Protein AF-0000000084497666 (afdb_homodimer)

pLDDT: mean 96.61, std 3.63, range [81.75, 98.88]

Secondary structure (DSSP, 8-state):
-EEEEEEEEEE-SSSSHHHHHHHHHHHTT-EEEEEE-TTS-EEEEEES-HHHHHHHHHHHTTSTT-EEEEEEEEEEE--S--SEEE--/-EEEEEEEEEE-SSSSHHHHHHHHHHHTT-EEEEEE-TTS-EEEEEES-HHHHHHHHHHHTTSTT-EEEEEEEEEEE--S--SEEE--

Organism: NCBI:txid312540

Radius of gyration: 15.99 Å; Cα contacts (8 Å, |Δi|>4): 411; chains: 2; bounding box: 29×44×38 Å

Nearest PDB structures (foldseek):
  2w4d-assembly1_B  TM=9.653E-01  e=1.273E-11  Pyrococcus horikoshii
  1v3z-assembly1_B  TM=9.641E-01  e=1.662E-11  Pyrococcus horikoshii
  3br8-assembly1_A  TM=9.566E-01  e=1.404E-10  unclassified
  8jfs-assembly2_B  TM=9.487E-01  e=8.499E-10  Deinococcus radiodurans R1 = ATCC 13939 = DSM 20539
  1ulr-assembly1_A  TM=9.406E-01  e=1.892E-09  Thermus thermophilus

InterPro domains:
  IPR001792 Acylphosphatase-like domain [PF00708] (5-86)
  IPR001792 Acylphosphatase-like domain [PS51160] (3-88)
  IPR017968 Acylphosphatase, conserved site [PS00151] (32-48)
  IPR020456 Acylphosphatase [PR00112] (3-18)
  IPR020456 Acylphosphatase [PR00112] (24-49)
  IPR020456 Acylphosphatase [PTHR47268] (4-86)
  IPR036046 Acylphosphatase-like domain superfamily [SSF54975] (2-87)

Foldseek 3Di:
DWKKKKKFDDQQPPQCNQVQLQVLLVVLQWWWEKEADPVNIIIIMIDDDPVSVVVSVVVSCVRPRDDTPDMDMDIDDDDPIRGYYYDD/DWKKKKKFDDQQPPQCNQVQLQVLLVVLQWWWEKEADPVNIIIIMIDDDPVSVVVSVVVSCVRPRDDTPDMDMDIDDDDPIRGYYYDD

Sequence (176 aa):
MNCIHVIFYGNVQGIGFRAHIRARAISLGLYGWVKNLDDGSVESLICGDEDKIRELMKYAHKIPGAVIDRIVETPEKYDNINEFSIIHMNCIHVIFYGNVQGIGFRAHIRARAISLGLYGWVKNLDDGSVESLICGDEDKIRELMKYAHKIPGAVIDRIVETPEKYDNINEFSIIH

Structure (mmCIF, N/CA/C/O backbone):
data_AF-0000000084497666-model_v1
#
loop_
_entity.id
_entity.type
_entity.pdbx_description
1 polymer acylphosphatase
#
loop_
_atom_site.group_PDB
_atom_site.id
_atom_site.type_symbol
_atom_site.label_atom_id
_atom_site.label_alt_id
_atom_site.label_comp_id
_atom_site.label_asym_id
_atom_site.label_entity_id
_atom_site.label_seq_id
_atom_site.pdbx_PDB_ins_code
_atom_site.Cartn_x
_atom_site.Cartn_y
_atom_site.Cartn_z
_atom_site.occupancy
_atom_site.B_iso_or_equiv
_atom_site.auth_seq_id
_atom_site.auth_comp_id
_atom_site.auth_asym_id
_atom_site.auth_atom_id
_atom_site.pdbx_PDB_model_num
ATOM 1 N N . MET A 1 1 ? -1.48 14.023 -12.602 1 85.25 1 MET A N 1
ATOM 2 C CA . MET A 1 1 ? -0.619 13.703 -11.469 1 85.25 1 MET A CA 1
ATOM 3 C C . MET A 1 1 ? -1.126 12.461 -10.734 1 85.25 1 MET A C 1
ATOM 5 O O . MET A 1 1 ? -2.332 12.297 -10.555 1 85.25 1 MET A O 1
ATOM 9 N N . ASN A 1 2 ? -0.262 11.469 -10.312 1 92.12 2 ASN A N 1
ATOM 10 C CA . ASN A 1 2 ? -0.679 10.297 -9.555 1 92.12 2 ASN A CA 1
ATOM 11 C C . ASN A 1 2 ? -1.043 10.664 -8.117 1 92.12 2 ASN A C 1
ATOM 13 O O . ASN A 1 2 ? -0.333 11.438 -7.469 1 92.12 2 ASN A O 1
ATOM 17 N N . CYS A 1 3 ? -2.219 10.211 -7.75 1 96.81 3 CYS A N 1
ATOM 18 C CA . CYS A 1 3 ? -2.621 10.406 -6.363 1 96.81 3 CYS A CA 1
ATOM 19 C C . CYS A 1 3 ? -3.211 9.133 -5.773 1 96.81 3 CYS A C 1
ATOM 21 O O . CYS A 1 3 ? -3.879 8.375 -6.477 1 96.81 3 CYS A O 1
ATOM 23 N N . ILE A 1 4 ? -2.902 9 -4.465 1 97.25 4 ILE A N 1
ATOM 24 C CA . ILE A 1 4 ? -3.604 7.953 -3.734 1 97.25 4 ILE A CA 1
ATOM 25 C C . ILE A 1 4 ? -4.289 8.547 -2.506 1 97.25 4 ILE A C 1
ATOM 27 O O . ILE A 1 4 ? -3.766 9.477 -1.887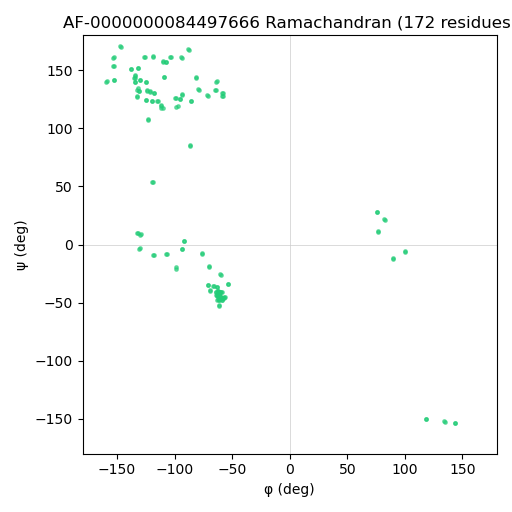 1 97.25 4 ILE A O 1
ATOM 31 N N . HIS A 1 5 ? -5.457 8.055 -2.291 1 98.06 5 HIS A N 1
ATOM 32 C CA . HIS A 1 5 ? -6.152 8.242 -1.023 1 98.06 5 HIS A CA 1
ATOM 33 C C . HIS A 1 5 ? -5.887 7.078 -0.073 1 98.06 5 HIS A C 1
ATOM 35 O O . HIS A 1 5 ? -6.035 5.914 -0.451 1 98.06 5 HIS A O 1
ATOM 41 N N . VAL A 1 6 ? -5.473 7.422 1.201 1 98.75 6 VAL A N 1
ATOM 42 C CA . VAL A 1 6 ? -5.039 6.363 2.107 1 98.75 6 VAL A CA 1
ATOM 43 C C . VAL A 1 6 ? -5.664 6.57 3.484 1 98.75 6 VAL A C 1
ATOM 45 O O . VAL A 1 6 ? -5.766 7.703 3.963 1 98.75 6 VAL A O 1
ATOM 48 N N . ILE A 1 7 ? -6.074 5.449 4.07 1 98.81 7 ILE A N 1
ATOM 49 C CA . ILE A 1 7 ? -6.434 5.449 5.484 1 98.81 7 ILE A CA 1
ATOM 50 C C . ILE A 1 7 ? -5.535 4.473 6.242 1 98.81 7 ILE A C 1
ATOM 52 O O . ILE A 1 7 ? -5.434 3.299 5.879 1 98.81 7 ILE A O 1
ATOM 56 N N . PHE A 1 8 ? -4.859 5.008 7.246 1 98.81 8 PHE A N 1
ATOM 57 C CA . PHE A 1 8 ? -4.039 4.223 8.156 1 98.81 8 PHE A CA 1
ATOM 58 C C . PHE A 1 8 ? -4.82 3.865 9.422 1 98.81 8 PHE A C 1
ATOM 60 O O . PHE A 1 8 ? -5.352 4.746 10.094 1 98.81 8 PHE A O 1
ATOM 67 N N . TYR A 1 9 ? -4.906 2.598 9.75 1 98.81 9 TYR A N 1
ATOM 68 C CA . TYR A 1 9 ? -5.555 2.121 10.969 1 98.81 9 TYR A CA 1
ATOM 69 C C . TYR A 1 9 ? -4.527 1.566 11.953 1 98.81 9 TYR A C 1
ATOM 71 O O . TYR A 1 9 ? -3.494 1.03 11.547 1 98.81 9 TYR A O 1
ATOM 79 N N . GLY A 1 10 ? -4.891 1.527 13.266 1 98.38 10 GLY A N 1
ATOM 80 C CA . GLY A 1 10 ? -4.012 1.044 14.312 1 98.38 10 GLY A CA 1
ATOM 81 C C . GLY A 1 10 ? -3.684 2.102 15.352 1 98.38 10 GLY A C 1
ATOM 82 O O . GLY A 1 10 ? -4.527 2.939 15.68 1 98.38 10 GLY A O 1
ATOM 83 N N . ASN A 1 11 ? -2.535 2.031 15.961 1 98.19 11 ASN A N 1
ATOM 84 C CA . ASN A 1 11 ? -2.025 3.066 16.859 1 98.19 11 ASN A CA 1
ATOM 85 C C . ASN A 1 11 ? -1.275 4.152 16.094 1 98.19 11 ASN A C 1
ATOM 87 O O . ASN A 1 11 ? -0.047 4.117 16 1 98.19 11 ASN A O 1
ATOM 91 N N . VAL A 1 12 ? -2.1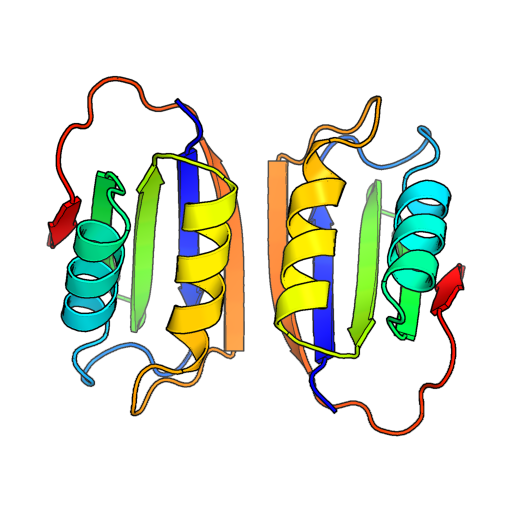02 5.133 15.586 1 98.38 12 VAL A N 1
ATOM 92 C CA . VAL A 1 12 ? -1.528 6.117 14.672 1 98.38 12 VAL A CA 1
ATOM 93 C C . VAL A 1 12 ? -1.896 7.523 15.133 1 98.38 12 VAL A C 1
ATOM 95 O O . VAL A 1 12 ? -1.555 8.508 14.469 1 98.38 12 VAL A O 1
ATOM 98 N N . GLN A 1 13 ? -2.672 7.633 16.172 1 96.94 13 GLN A N 1
ATOM 99 C CA . GLN A 1 13 ? -2.951 8.938 16.766 1 96.94 13 GLN A CA 1
ATOM 100 C C . GLN A 1 13 ? -2.23 9.094 18.109 1 96.94 13 GLN A C 1
ATOM 102 O O . GLN A 1 13 ? -1.886 8.109 18.75 1 96.94 13 GLN A O 1
ATOM 107 N N . GLY A 1 14 ? -2.041 10.43 18.438 1 96.19 14 GLY A N 1
ATOM 108 C CA . GLY A 1 14 ? -1.439 10.727 19.719 1 96.19 14 GLY A CA 1
ATOM 109 C C . GLY A 1 14 ? 0.061 10.508 19.75 1 96.19 14 GLY A C 1
ATOM 110 O O . GLY A 1 14 ? 0.683 10.547 20.812 1 96.19 14 GLY A O 1
ATOM 111 N N . ILE A 1 15 ? 0.688 10.305 18.641 1 97.75 15 ILE A N 1
ATOM 112 C CA . ILE A 1 15 ? 2.111 9.992 18.578 1 97.75 15 ILE A CA 1
ATOM 113 C C . ILE A 1 15 ? 2.805 10.922 17.578 1 97.75 15 ILE A C 1
ATOM 115 O O . ILE A 1 15 ? 3.939 10.664 17.172 1 97.75 15 ILE A O 1
ATOM 119 N N . GLY A 1 16 ? 2.16 11.938 17.062 1 97.75 16 GLY A N 1
ATOM 120 C CA . GLY A 1 16 ? 2.758 12.844 16.094 1 97.75 16 GLY A CA 1
ATOM 121 C C . GLY A 1 16 ? 2.729 12.305 14.672 1 97.75 16 GLY A C 1
ATOM 122 O O . GLY A 1 16 ? 3.529 12.719 13.828 1 97.75 16 GLY A O 1
ATOM 123 N N . PHE A 1 17 ? 1.848 11.406 14.406 1 98.56 17 PHE A N 1
ATOM 124 C CA . PHE A 1 17 ? 1.798 10.711 13.133 1 98.56 17 PHE A CA 1
ATOM 125 C C . PHE A 1 17 ? 1.64 11.695 11.984 1 98.56 17 PHE A C 1
ATOM 127 O O . PHE A 1 17 ? 2.375 11.633 10.992 1 98.56 17 PHE A O 1
ATOM 134 N N . ARG A 1 18 ? 0.744 12.625 12.125 1 98.56 18 ARG A N 1
ATOM 135 C CA . ARG A 1 18 ? 0.481 13.586 11.055 1 98.56 18 ARG A CA 1
ATOM 136 C C . ARG A 1 18 ? 1.718 14.43 10.766 1 98.56 18 ARG A C 1
ATOM 138 O O . ARG A 1 18 ? 2.041 14.688 9.602 1 98.56 18 ARG A O 1
ATOM 145 N N . ALA A 1 19 ? 2.354 14.805 11.758 1 98.38 19 ALA A N 1
ATOM 146 C CA . ALA A 1 19 ? 3.545 15.633 11.594 1 98.38 19 ALA A CA 1
ATOM 147 C C . ALA A 1 19 ? 4.637 14.875 10.844 1 98.38 19 ALA A C 1
ATOM 149 O O . ALA A 1 19 ? 5.305 15.438 9.969 1 98.38 19 ALA A O 1
ATOM 150 N N . HIS A 1 20 ? 4.812 13.648 11.219 1 98.69 20 HIS A N 1
ATOM 151 C CA . HIS A 1 20 ? 5.797 12.812 10.547 1 98.69 20 HIS A CA 1
ATOM 152 C C . HIS A 1 20 ? 5.461 12.633 9.07 1 98.69 20 HIS A C 1
ATOM 154 O O . HIS A 1 20 ? 6.332 12.766 8.211 1 98.69 20 HIS A O 1
ATOM 160 N N . ILE A 1 21 ? 4.18 12.305 8.805 1 98.88 21 ILE A N 1
ATOM 161 C CA . ILE A 1 21 ? 3.734 12.117 7.43 1 98.88 21 ILE A CA 1
ATOM 162 C C . ILE A 1 21 ? 3.971 13.398 6.629 1 98.88 21 ILE A C 1
ATOM 164 O O . ILE A 1 21 ? 4.535 13.352 5.535 1 98.88 21 ILE A O 1
ATOM 168 N N . ARG A 1 22 ? 3.596 14.516 7.145 1 98.81 22 ARG A N 1
ATOM 169 C CA . ARG A 1 22 ? 3.758 15.789 6.441 1 98.81 22 ARG A CA 1
ATOM 170 C C . ARG A 1 22 ? 5.23 16.078 6.172 1 98.81 22 ARG A C 1
ATOM 172 O O . ARG A 1 22 ? 5.605 16.422 5.051 1 98.81 22 ARG A O 1
ATOM 179 N N . ALA A 1 23 ? 6.051 16.016 7.176 1 98.75 23 ALA A N 1
ATOM 180 C CA . ALA A 1 23 ? 7.473 16.328 7.035 1 98.75 23 ALA A CA 1
ATOM 181 C C . ALA A 1 23 ? 8.117 15.445 5.965 1 98.75 23 ALA A C 1
ATOM 183 O O . ALA A 1 23 ? 8.844 15.953 5.102 1 98.75 23 ALA A O 1
ATOM 184 N N . ARG A 1 24 ? 7.816 14.148 5.992 1 98.75 24 ARG A N 1
ATOM 185 C CA . ARG A 1 24 ? 8.398 13.234 5.012 1 98.75 24 ARG A CA 1
ATOM 186 C C . ARG A 1 24 ? 7.844 13.5 3.617 1 98.75 24 ARG A C 1
ATOM 188 O O . ARG A 1 24 ? 8.578 13.445 2.631 1 98.75 24 ARG A O 1
ATOM 195 N N . ALA A 1 25 ? 6.59 13.781 3.529 1 98.75 25 ALA A N 1
ATOM 196 C CA . ALA A 1 25 ? 5.98 14.102 2.24 1 98.75 25 ALA A CA 1
ATOM 197 C C . ALA A 1 25 ? 6.652 15.312 1.599 1 98.75 25 ALA A C 1
ATOM 199 O O . ALA A 1 25 ? 6.984 15.289 0.411 1 98.75 25 ALA A O 1
ATOM 200 N N . ILE A 1 26 ? 6.863 16.297 2.34 1 98.62 26 ILE A N 1
ATOM 201 C CA . ILE A 1 26 ? 7.5 17.516 1.853 1 98.62 26 ILE A CA 1
ATOM 202 C C . ILE A 1 26 ? 8.922 17.203 1.39 1 98.62 26 ILE A C 1
ATOM 204 O O . ILE A 1 26 ? 9.328 17.625 0.305 1 98.62 26 ILE A O 1
ATOM 208 N N . SER A 1 27 ? 9.609 16.5 2.207 1 98.69 27 SER A N 1
ATOM 209 C CA . SER A 1 27 ? 10.984 16.172 1.869 1 98.69 27 SER A CA 1
ATOM 210 C C . SER A 1 27 ? 11.062 15.367 0.57 1 98.69 27 SER A C 1
ATOM 212 O O . SER A 1 27 ? 12.078 15.398 -0.124 1 98.69 27 SER A O 1
ATOM 214 N N . LEU A 1 28 ? 10.016 14.656 0.212 1 98.38 28 LEU A N 1
ATOM 215 C CA . LEU A 1 28 ? 9.961 13.82 -0.98 1 98.38 28 LEU A CA 1
ATOM 216 C C . LEU A 1 28 ? 9.367 14.578 -2.156 1 98.38 28 LEU A C 1
ATOM 218 O O . LEU A 1 28 ? 9.289 14.055 -3.27 1 98.38 28 LEU A O 1
ATOM 222 N N . GLY A 1 29 ? 8.922 15.82 -1.909 1 98.19 29 GLY A N 1
ATOM 223 C CA . GLY A 1 29 ? 8.312 16.609 -2.963 1 98.19 29 GLY A CA 1
ATOM 224 C C . GLY A 1 29 ? 6.891 16.188 -3.291 1 98.19 29 GLY A C 1
ATOM 225 O O . GLY A 1 29 ? 6.445 16.312 -4.434 1 98.19 29 GLY A O 1
ATOM 226 N N . LEU A 1 30 ? 6.234 15.656 -2.332 1 98.12 30 LEU A N 1
ATOM 227 C CA . LEU A 1 30 ? 4.859 15.203 -2.514 1 98.12 30 LEU A CA 1
ATOM 228 C C . LEU A 1 30 ? 3.869 16.281 -2.1 1 98.12 30 LEU A C 1
ATOM 230 O O . LEU A 1 30 ? 4.223 17.203 -1.365 1 98.12 30 LEU A O 1
ATOM 234 N N . TYR A 1 31 ? 2.697 16.078 -2.588 1 98.06 31 TYR A N 1
ATOM 235 C CA . TYR A 1 31 ? 1.605 17.016 -2.316 1 98.06 31 TYR A CA 1
ATOM 236 C C . TYR A 1 31 ? 0.396 16.281 -1.747 1 98.06 31 TYR A C 1
ATOM 238 O O . TYR A 1 31 ? 0.281 15.055 -1.882 1 98.06 31 TYR A O 1
ATOM 246 N N . GLY A 1 32 ? -0.512 17.078 -1.095 1 98.06 32 GLY A N 1
ATOM 247 C CA . GLY A 1 32 ? -1.698 16.453 -0.52 1 98.06 32 GLY A CA 1
ATOM 248 C C . GLY A 1 32 ? -2 16.938 0.885 1 98.06 32 GLY A C 1
ATOM 249 O O . GLY A 1 32 ? -1.804 18.125 1.196 1 98.06 32 GLY A O 1
ATOM 250 N N . TRP A 1 33 ? -2.646 16.062 1.626 1 98.12 33 TRP A N 1
ATOM 251 C CA . TRP A 1 33 ? -3 16.422 2.994 1 98.12 33 TRP A CA 1
ATOM 252 C C . TRP A 1 33 ? -3.113 15.188 3.877 1 98.12 33 TRP A C 1
ATOM 254 O O . TRP A 1 33 ? -3.174 14.062 3.373 1 98.12 33 TRP A O 1
ATOM 264 N N . VAL A 1 34 ? -3.041 15.406 5.176 1 98.69 34 VAL A N 1
ATOM 265 C CA . VAL A 1 34 ? -3.234 14.367 6.176 1 98.69 34 VAL A CA 1
ATOM 266 C C . VAL A 1 34 ? -4.145 14.883 7.289 1 98.69 34 VAL A C 1
ATOM 268 O O . VAL A 1 34 ? -4.082 16.047 7.66 1 98.69 34 VAL A O 1
ATOM 271 N N . LYS A 1 35 ? -4.965 14.039 7.793 1 98.31 35 LYS A N 1
ATOM 272 C CA . LYS A 1 35 ? -5.898 14.453 8.836 1 98.31 35 LYS A CA 1
ATOM 273 C C . LYS A 1 35 ? -6.277 13.273 9.734 1 98.31 35 LYS A C 1
ATOM 275 O O . LYS A 1 35 ? -6.293 12.125 9.281 1 98.31 35 LYS A O 1
ATOM 280 N N . ASN A 1 36 ? -6.637 13.57 10.969 1 97.88 36 ASN A N 1
ATOM 281 C CA . ASN A 1 36 ? -7.176 12.578 11.891 1 97.88 36 ASN A CA 1
ATOM 282 C C . ASN A 1 36 ? -8.664 12.336 11.648 1 97.88 36 ASN A C 1
ATOM 284 O O . ASN A 1 36 ? -9.414 13.281 11.367 1 97.88 36 ASN A O 1
ATOM 288 N N . LEU A 1 37 ? -9.031 11.148 11.812 1 97.81 37 LEU A N 1
ATOM 289 C CA . LEU A 1 37 ? -10.453 10.812 11.828 1 97.81 37 LEU A CA 1
ATOM 290 C C . LEU A 1 37 ? -10.93 10.555 13.25 1 97.81 37 LEU A C 1
ATOM 292 O O . LEU A 1 37 ? -10.133 10.234 14.133 1 97.81 37 LEU A O 1
ATOM 296 N N . ASP A 1 38 ? -12.25 10.625 13.422 1 96.44 38 ASP A N 1
ATOM 297 C CA . ASP A 1 38 ? -12.836 10.516 14.758 1 96.44 38 ASP A CA 1
ATOM 298 C C . ASP A 1 38 ? -12.695 9.094 15.305 1 96.44 38 ASP A C 1
ATOM 300 O O . ASP A 1 38 ? -12.719 8.883 16.516 1 96.44 38 ASP A O 1
ATOM 304 N N . ASP A 1 39 ? -12.469 8.172 14.461 1 97.12 39 ASP A N 1
ATOM 305 C CA . ASP A 1 39 ? -12.438 6.777 14.898 1 97.12 39 ASP A CA 1
ATOM 306 C C . ASP A 1 39 ? -11.023 6.355 15.273 1 97.12 39 ASP A C 1
ATOM 308 O O . ASP A 1 39 ? -10.766 5.172 15.523 1 97.12 39 ASP A O 1
ATOM 312 N N . GLY A 1 40 ? -10.102 7.223 15.234 1 97.31 40 GLY A N 1
ATOM 313 C CA . GLY A 1 40 ? -8.734 6.93 15.633 1 97.31 40 GLY A CA 1
ATOM 314 C C . GLY A 1 40 ? -7.812 6.668 14.461 1 97.31 40 GLY A C 1
ATOM 315 O O . GLY A 1 40 ? -6.605 6.504 14.641 1 97.31 40 GLY A O 1
ATOM 316 N N . SER A 1 41 ? -8.359 6.605 13.289 1 98.38 41 SER A N 1
ATOM 317 C CA . SER A 1 41 ? -7.551 6.406 12.094 1 98.38 41 SER A CA 1
ATOM 318 C C . SER A 1 41 ? -7.051 7.738 11.539 1 98.38 41 SER A C 1
ATOM 320 O O . SER A 1 41 ? -7.41 8.805 12.039 1 98.38 41 SER A O 1
ATOM 322 N N . VAL A 1 42 ? -6.09 7.613 10.602 1 98.75 42 VAL A N 1
ATOM 323 C CA . VAL A 1 42 ? -5.543 8.789 9.93 1 98.75 42 VAL A CA 1
ATOM 324 C C . VAL A 1 42 ? -5.762 8.672 8.43 1 98.75 42 VAL A C 1
ATOM 326 O O . VAL A 1 42 ? -5.504 7.625 7.832 1 98.75 42 VAL A O 1
ATOM 329 N N . GLU A 1 43 ? -6.262 9.742 7.895 1 98.75 43 GLU A N 1
ATOM 330 C CA . GLU A 1 43 ? -6.594 9.828 6.477 1 98.75 43 GLU A CA 1
ATOM 331 C C . GLU A 1 43 ? -5.629 10.75 5.738 1 98.75 43 GLU A C 1
ATOM 333 O O . GLU A 1 43 ? -5.211 11.773 6.273 1 98.75 43 GLU A O 1
ATOM 338 N N . SER A 1 44 ? -5.32 10.383 4.477 1 98.62 44 SER A N 1
ATOM 339 C CA . SER A 1 44 ? -4.41 11.242 3.727 1 98.62 44 SER A CA 1
ATOM 340 C C . SER A 1 44 ? -4.656 11.133 2.225 1 98.62 44 SER A C 1
ATOM 342 O O . SER A 1 44 ? -4.988 10.055 1.723 1 98.62 44 SER A O 1
ATOM 344 N N . LEU A 1 45 ? -4.566 12.25 1.54 1 98.31 45 LEU A N 1
ATOM 345 C CA . LEU A 1 45 ? -4.344 12.297 0.099 1 98.31 45 LEU A CA 1
ATOM 346 C C . LEU A 1 45 ? -2.875 12.562 -0.215 1 98.31 4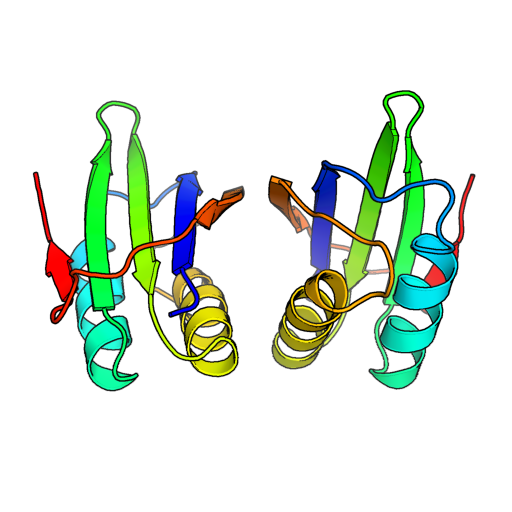5 LEU A C 1
ATOM 348 O O . LEU A 1 45 ? -2.279 13.492 0.323 1 98.31 45 LEU A O 1
ATOM 352 N N . ILE A 1 46 ? -2.289 11.727 -1.005 1 98.25 46 ILE A N 1
ATOM 353 C CA . ILE A 1 46 ? -0.875 11.836 -1.35 1 98.25 46 ILE A CA 1
ATOM 354 C C . ILE A 1 46 ? -0.717 11.883 -2.867 1 98.25 46 ILE A C 1
ATOM 356 O O . ILE A 1 46 ? -1.157 10.969 -3.57 1 98.25 46 ILE A O 1
ATOM 360 N N . CYS A 1 47 ? -0.06 12.914 -3.383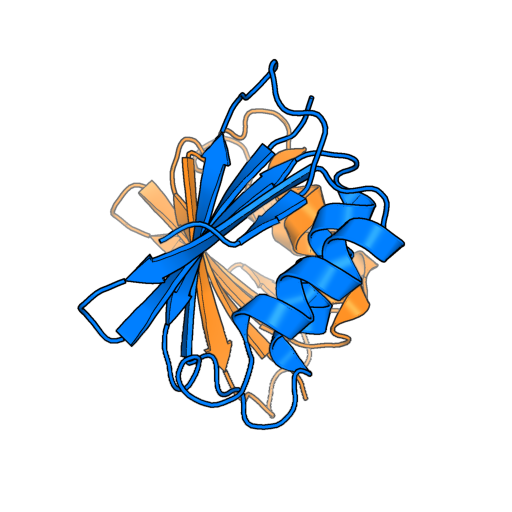 1 98.06 47 CYS A N 1
ATOM 361 C CA . CYS A 1 47 ? 0.059 13.133 -4.82 1 98.06 47 CYS A CA 1
ATOM 362 C C . CYS A 1 47 ? 1.511 13.375 -5.215 1 98.06 47 CYS A C 1
ATOM 364 O O . CYS A 1 47 ? 2.248 14.055 -4.496 1 98.06 47 CYS A O 1
ATOM 366 N N . GLY A 1 48 ? 1.94 12.852 -6.367 1 96.5 48 GLY A N 1
ATOM 367 C CA . GLY A 1 48 ? 3.285 13.055 -6.883 1 96.5 48 GLY A CA 1
ATOM 368 C C . GLY A 1 48 ? 3.842 11.828 -7.586 1 96.5 48 GLY A C 1
ATOM 369 O O . GLY A 1 48 ? 3.092 11.055 -8.18 1 96.5 48 GLY A O 1
ATOM 370 N N . ASP A 1 49 ? 5.145 11.742 -7.582 1 95.62 49 ASP A N 1
ATOM 371 C CA . ASP A 1 49 ? 5.824 10.602 -8.195 1 95.62 49 ASP A CA 1
ATOM 372 C C . ASP A 1 49 ? 5.488 9.305 -7.461 1 95.62 49 ASP A C 1
ATOM 374 O O . ASP A 1 49 ? 5.551 9.25 -6.23 1 95.62 49 ASP A O 1
ATOM 378 N N . GLU A 1 50 ? 5.152 8.273 -8.25 1 95.62 50 GLU A N 1
ATOM 379 C CA . GLU A 1 50 ? 4.73 7 -7.676 1 95.62 50 GLU A CA 1
ATOM 380 C C . GLU A 1 50 ? 5.816 6.406 -6.785 1 95.62 50 GLU A C 1
ATOM 382 O O . GLU A 1 50 ? 5.523 5.84 -5.73 1 95.62 50 GLU A O 1
ATOM 387 N N . ASP A 1 51 ? 7.043 6.504 -7.227 1 96.38 51 ASP A N 1
ATOM 388 C CA . ASP A 1 51 ? 8.148 5.977 -6.43 1 96.38 51 ASP A CA 1
ATOM 389 C C . ASP A 1 51 ? 8.219 6.672 -5.07 1 96.38 51 ASP A C 1
ATOM 391 O O . ASP A 1 51 ? 8.508 6.031 -4.055 1 96.38 51 ASP A O 1
ATOM 395 N N . LYS A 1 52 ? 8.016 7.938 -5.102 1 97.81 52 LYS A N 1
ATOM 396 C CA . LYS A 1 52 ? 8.07 8.727 -3.873 1 97.81 52 LYS A CA 1
ATOM 397 C C . LYS A 1 52 ? 6.871 8.43 -2.975 1 97.81 52 LYS A C 1
ATOM 399 O O . LYS A 1 52 ? 6.992 8.445 -1.748 1 97.81 52 LYS A O 1
ATOM 404 N N . ILE A 1 53 ? 5.734 8.18 -3.604 1 97.94 53 ILE A N 1
ATOM 405 C CA . ILE A 1 53 ? 4.562 7.77 -2.842 1 97.94 53 ILE A CA 1
ATOM 406 C C . ILE A 1 53 ? 4.855 6.461 -2.109 1 97.94 53 ILE A C 1
ATOM 408 O O . ILE A 1 53 ? 4.582 6.34 -0.913 1 97.94 53 ILE A O 1
ATOM 412 N N . ARG A 1 54 ? 5.453 5.543 -2.77 1 97.31 54 ARG A N 1
ATOM 413 C CA . ARG A 1 54 ? 5.766 4.254 -2.16 1 97.31 54 ARG A CA 1
ATOM 414 C C . ARG A 1 54 ? 6.797 4.41 -1.048 1 97.31 54 ARG A C 1
ATOM 416 O O . ARG A 1 54 ? 6.742 3.701 -0.041 1 97.31 54 ARG A O 1
ATOM 423 N N . GLU A 1 55 ? 7.672 5.266 -1.243 1 97.62 55 GLU A N 1
ATOM 424 C CA . GLU A 1 55 ? 8.641 5.551 -0.193 1 97.62 55 GLU A CA 1
ATOM 425 C C . GLU A 1 55 ? 7.957 6.07 1.067 1 97.62 55 GLU A C 1
ATOM 427 O O . GLU A 1 55 ? 8.32 5.688 2.182 1 97.62 55 GLU A O 1
ATOM 432 N N . LEU A 1 56 ? 7.008 6.93 0.917 1 98.56 56 LEU A N 1
ATOM 433 C CA . LEU A 1 56 ? 6.273 7.461 2.062 1 98.56 56 LEU A CA 1
ATOM 434 C C . LEU A 1 56 ? 5.5 6.355 2.771 1 98.56 56 LEU A C 1
ATOM 436 O O . LEU A 1 56 ? 5.449 6.316 4.004 1 98.56 56 LEU A O 1
ATOM 440 N N . MET A 1 57 ? 4.91 5.473 1.99 1 98.12 57 MET A N 1
ATOM 441 C CA . MET A 1 57 ? 4.152 4.363 2.566 1 98.12 57 MET A CA 1
ATOM 442 C C . MET A 1 57 ? 5.059 3.461 3.398 1 98.12 57 MET A C 1
ATOM 444 O O . MET A 1 57 ? 4.664 2.994 4.469 1 98.12 57 MET A O 1
ATOM 448 N N . LYS A 1 58 ? 6.211 3.234 2.939 1 96.56 58 LYS A N 1
ATOM 449 C CA . LYS A 1 58 ? 7.215 2.479 3.682 1 96.56 58 LYS A CA 1
ATOM 450 C C . LYS A 1 58 ? 7.598 3.195 4.973 1 96.56 58 LYS A C 1
ATOM 452 O O . LYS A 1 58 ? 7.668 2.576 6.035 1 96.56 58 LYS A O 1
ATOM 457 N N . TYR A 1 59 ? 7.785 4.418 4.879 1 97.81 59 TYR A N 1
ATOM 458 C CA . TYR A 1 59 ? 8.211 5.238 6.004 1 97.81 59 TYR A CA 1
ATOM 459 C C . TYR A 1 59 ? 7.168 5.234 7.113 1 97.81 59 TYR A C 1
ATOM 461 O O . TYR A 1 59 ? 7.512 5.266 8.297 1 97.81 59 TYR A O 1
ATOM 469 N N . ALA A 1 60 ? 5.906 5.227 6.73 1 98.25 60 ALA A N 1
ATOM 470 C CA . ALA A 1 60 ? 4.82 5.27 7.703 1 98.25 60 ALA A CA 1
ATOM 471 C C . ALA A 1 60 ? 4.973 4.164 8.742 1 98.25 60 ALA A C 1
ATOM 473 O O . ALA A 1 60 ? 4.676 4.367 9.922 1 98.25 60 ALA A O 1
ATOM 474 N N . HIS A 1 61 ? 5.473 3.037 8.359 1 95.75 61 HIS A N 1
ATOM 475 C CA . HIS A 1 61 ? 5.617 1.889 9.242 1 95.75 61 HIS A CA 1
ATOM 476 C C . HIS A 1 61 ? 6.797 2.068 10.195 1 95.75 61 HIS A C 1
ATOM 478 O O . HIS A 1 61 ? 6.945 1.312 11.156 1 95.75 61 HIS A O 1
ATOM 484 N N . LYS A 1 62 ? 7.547 3.059 9.984 1 96.44 62 LYS A N 1
ATOM 485 C CA . LYS A 1 62 ? 8.766 3.262 10.766 1 96.44 62 LYS A CA 1
ATOM 486 C C . LYS A 1 62 ? 8.594 4.41 11.758 1 96.44 62 LYS A C 1
ATOM 488 O O . LYS A 1 62 ? 9.492 4.695 12.547 1 96.44 62 LYS A O 1
ATOM 493 N N . ILE A 1 63 ? 7.543 5.113 11.672 1 98.06 63 ILE A N 1
ATOM 494 C CA . ILE A 1 63 ? 7.281 6.238 12.562 1 98.06 63 ILE A CA 1
ATOM 495 C C . ILE A 1 63 ? 7.27 5.758 14.008 1 98.06 63 ILE A C 1
ATOM 497 O O . ILE A 1 63 ? 6.578 4.793 14.344 1 98.06 63 ILE A O 1
ATOM 501 N N . PRO A 1 64 ? 8.016 6.465 14.859 1 98.12 64 PRO A N 1
ATOM 502 C CA . PRO A 1 64 ? 8.086 6.035 16.266 1 98.12 64 PRO A CA 1
ATOM 503 C C . PRO A 1 64 ? 6.711 5.996 16.938 1 98.12 64 PRO A C 1
ATOM 505 O O . PRO A 1 64 ? 5.949 6.961 16.844 1 98.12 64 PRO A O 1
ATOM 508 N N . GLY A 1 65 ? 6.418 4.863 17.531 1 97.75 65 GLY A N 1
ATOM 509 C CA . GLY A 1 65 ? 5.176 4.719 18.266 1 97.75 65 GLY A CA 1
ATOM 510 C C . GLY A 1 65 ? 4.023 4.227 17.406 1 97.75 65 GLY A C 1
ATOM 511 O O . GLY A 1 65 ? 2.994 3.799 17.938 1 97.75 65 GLY A O 1
ATOM 512 N N . ALA A 1 66 ? 4.25 4.242 16.094 1 98.12 66 ALA A N 1
ATOM 513 C CA . ALA A 1 66 ? 3.166 3.854 15.203 1 98.12 66 ALA A CA 1
ATOM 514 C C . ALA A 1 66 ? 3.033 2.336 15.133 1 98.12 66 ALA A C 1
ATOM 516 O O . ALA A 1 66 ? 4.035 1.621 15.062 1 98.12 66 ALA A O 1
ATOM 517 N N . VAL A 1 67 ? 1.879 1.794 15.234 1 97.94 67 VAL A N 1
ATOM 518 C CA . VAL A 1 67 ? 1.499 0.428 14.891 1 97.94 67 VAL A CA 1
ATOM 519 C C . VAL A 1 67 ? 0.356 0.447 13.875 1 97.94 67 VAL A C 1
ATOM 521 O O . VAL A 1 67 ? -0.78 0.784 14.219 1 97.94 67 VAL A O 1
ATOM 524 N N . ILE A 1 68 ? 0.671 0.091 12.672 1 98 68 ILE A N 1
ATOM 525 C CA . ILE A 1 68 ? -0.337 0.077 11.625 1 98 68 ILE A CA 1
ATOM 526 C C . ILE A 1 68 ? -0.865 -1.344 11.43 1 98 68 ILE A C 1
ATOM 528 O O . ILE A 1 68 ? -0.118 -2.242 11.039 1 98 68 ILE A O 1
ATOM 532 N N . ASP A 1 69 ? -2.131 -1.457 11.672 1 97.44 69 ASP A N 1
ATOM 533 C CA . ASP A 1 69 ? -2.699 -2.799 11.57 1 97.44 69 ASP A CA 1
ATOM 534 C C . ASP A 1 69 ? -3.391 -3.004 10.227 1 97.44 69 ASP A C 1
ATOM 536 O O . ASP A 1 69 ? -3.635 -4.141 9.812 1 97.44 69 ASP A O 1
ATOM 540 N N . ARG A 1 70 ? -3.717 -1.904 9.586 1 98.62 70 ARG A N 1
ATOM 541 C CA . ARG A 1 70 ? -4.398 -1.984 8.297 1 98.62 70 ARG A CA 1
ATOM 542 C C . ARG A 1 70 ? -4.234 -0.688 7.508 1 98.62 70 ARG A C 1
ATOM 544 O O . ARG A 1 70 ? -4.273 0.402 8.086 1 98.62 70 ARG A O 1
ATOM 551 N N . ILE A 1 71 ? -4.023 -0.827 6.184 1 98.81 71 ILE A N 1
ATOM 552 C CA . ILE A 1 71 ? -4.039 0.308 5.266 1 98.81 71 ILE A CA 1
ATOM 553 C C . ILE A 1 71 ? -5.062 0.065 4.16 1 98.81 71 ILE A C 1
ATOM 555 O O . ILE A 1 71 ? -5.129 -1.03 3.598 1 98.81 71 ILE A O 1
ATOM 559 N N . VAL A 1 72 ? -5.871 1.048 3.906 1 98.81 72 VAL A N 1
ATOM 560 C CA . VAL A 1 72 ? -6.754 1.04 2.746 1 98.81 72 VAL A CA 1
ATOM 561 C C . VAL A 1 72 ? -6.312 2.109 1.749 1 98.81 72 VAL A C 1
ATOM 563 O O . VAL A 1 72 ? -6.25 3.293 2.086 1 98.81 72 VAL A O 1
ATOM 566 N N . GLU A 1 73 ? -5.977 1.717 0.601 1 98.69 73 GLU A N 1
ATOM 567 C CA . GLU A 1 73 ? -5.457 2.592 -0.444 1 98.69 73 GLU A CA 1
ATOM 568 C C . GLU A 1 73 ? -6.375 2.605 -1.663 1 98.69 73 GLU A C 1
ATOM 570 O O . GLU A 1 73 ? -6.77 1.548 -2.158 1 98.69 73 GLU A O 1
ATOM 575 N N . THR A 1 74 ? -6.734 3.748 -2.15 1 98.12 74 THR A N 1
ATOM 576 C CA . THR A 1 74 ? -7.527 3.906 -3.363 1 98.12 74 THR A CA 1
ATOM 577 C C . THR A 1 74 ? -6.891 4.926 -4.301 1 98.12 74 THR A C 1
ATOM 579 O O . THR A 1 74 ? -6.477 6.004 -3.865 1 98.12 74 THR A O 1
ATOM 582 N N . PRO A 1 75 ? -6.789 4.531 -5.617 1 95.88 75 PRO A N 1
ATOM 583 C CA . PRO A 1 75 ? -6.312 5.543 -6.566 1 95.88 75 PRO A CA 1
ATOM 584 C C . PRO A 1 75 ? -7.262 6.734 -6.684 1 95.88 75 PRO A C 1
ATOM 586 O O . PRO A 1 75 ? -8.484 6.559 -6.645 1 95.88 75 PRO A O 1
ATOM 589 N N . GLU A 1 76 ? -6.645 7.871 -6.766 1 92.62 76 GLU A N 1
ATOM 590 C CA . GLU A 1 76 ? -7.406 9.102 -6.957 1 92.62 76 GLU A CA 1
ATOM 591 C C . GLU A 1 76 ? -6.727 10.016 -7.977 1 92.62 76 GLU A C 1
ATOM 593 O O . GLU A 1 76 ? -5.543 9.859 -8.266 1 92.62 76 GLU A O 1
ATOM 598 N N . LYS A 1 77 ? -7.504 10.805 -8.664 1 86.25 77 LYS A N 1
ATOM 599 C CA . LYS A 1 77 ? -6.977 11.844 -9.547 1 86.25 77 LYS A CA 1
ATOM 600 C C . LYS A 1 77 ? -7.25 13.234 -8.984 1 86.25 77 LYS A C 1
ATOM 602 O O . LYS A 1 77 ? -8.398 13.578 -8.688 1 86.25 77 LYS A O 1
ATOM 607 N N . TYR A 1 78 ? -6.109 13.852 -8.727 1 84.88 78 TYR A N 1
ATOM 608 C CA . TYR A 1 78 ? -6.215 15.227 -8.234 1 84.88 78 TYR A CA 1
ATOM 609 C C . TYR A 1 78 ? -5.27 16.141 -8.992 1 84.88 78 TYR A C 1
ATOM 611 O O . TYR A 1 78 ? -4.121 15.789 -9.266 1 84.88 78 TYR A O 1
ATOM 619 N N . ASP A 1 79 ? -5.738 17.312 -9.461 1 81.75 79 ASP A N 1
ATOM 620 C CA . ASP A 1 79 ? -4.867 18.172 -10.25 1 81.75 79 ASP A CA 1
ATOM 621 C C . ASP A 1 79 ? -4.652 19.516 -9.555 1 81.75 79 ASP A C 1
ATOM 623 O O . ASP A 1 79 ? -3.744 20.266 -9.922 1 81.75 79 ASP A O 1
ATOM 627 N N . ASN A 1 80 ? -5.25 19.859 -8.594 1 85.5 80 ASN A N 1
ATOM 628 C CA . ASN A 1 80 ? -5.117 21.203 -8.047 1 85.5 80 ASN A CA 1
ATOM 629 C C . ASN A 1 80 ? -4.57 21.172 -6.621 1 85.5 80 ASN A C 1
ATOM 631 O O . ASN A 1 80 ? -5.102 21.844 -5.734 1 85.5 80 ASN A O 1
ATOM 635 N N . ILE A 1 81 ? -3.457 20.5 -6.52 1 86.88 81 ILE A N 1
ATOM 636 C CA . ILE A 1 81 ? -2.807 20.438 -5.215 1 86.88 81 ILE A CA 1
ATOM 637 C C . ILE A 1 81 ? -1.318 20.734 -5.363 1 86.88 81 ILE A C 1
ATOM 639 O O . ILE A 1 81 ? -0.645 20.172 -6.23 1 86.88 81 ILE A O 1
ATOM 643 N N . ASN A 1 82 ? -0.845 21.703 -4.555 1 91.75 82 ASN A N 1
ATOM 644 C CA . ASN A 1 82 ? 0.533 22.141 -4.762 1 91.75 82 ASN A CA 1
ATOM 645 C C . ASN A 1 82 ? 1.305 22.203 -3.447 1 91.75 82 ASN A C 1
ATOM 647 O O . ASN A 1 82 ? 2.42 22.719 -3.398 1 91.75 82 ASN A O 1
ATOM 651 N N . GLU A 1 83 ? 0.754 21.719 -2.451 1 95.31 83 GLU A N 1
ATOM 652 C CA . GLU A 1 83 ? 1.42 21.609 -1.155 1 95.31 83 GLU A CA 1
ATOM 653 C C . GLU A 1 83 ? 0.956 20.375 -0.393 1 95.31 83 GLU A C 1
ATOM 655 O O . GLU A 1 83 ? 0.029 19.688 -0.824 1 95.31 83 GLU A O 1
ATOM 660 N N . PHE A 1 84 ? 1.685 20.109 0.734 1 97.69 84 PHE A N 1
ATOM 661 C CA . PHE A 1 84 ? 1.237 19.078 1.671 1 97.69 84 PHE A CA 1
ATOM 662 C C . PHE A 1 84 ? 0.881 19.703 3.018 1 97.69 84 PHE A C 1
ATOM 664 O O . PHE A 1 84 ? 1.734 20.297 3.68 1 97.69 84 PHE A O 1
ATOM 671 N N . SER A 1 85 ? -0.368 19.438 3.412 1 96.94 85 SER A N 1
ATOM 672 C CA . SER A 1 85 ? -0.816 20.125 4.617 1 96.94 85 SER A CA 1
ATOM 673 C C . SER A 1 85 ? -1.474 19.172 5.598 1 96.94 85 SER A C 1
ATOM 675 O O . SER A 1 85 ? -1.949 18.094 5.199 1 96.94 85 SER A O 1
ATOM 677 N N . ILE A 1 86 ? -1.387 19.531 6.891 1 96.06 86 ILE A N 1
ATOM 678 C CA . ILE A 1 86 ? -2.229 18.891 7.895 1 96.06 86 ILE A CA 1
ATOM 679 C C . ILE A 1 86 ? -3.576 19.609 7.969 1 96.06 86 ILE A C 1
ATOM 681 O O . ILE A 1 86 ? -3.629 20.828 8.156 1 96.06 86 ILE A O 1
ATOM 685 N N . ILE A 1 87 ? -4.602 18.797 7.766 1 92.75 87 ILE A N 1
ATOM 686 C CA . ILE A 1 87 ? -5.918 19.422 7.84 1 92.75 87 ILE A CA 1
ATOM 687 C C . ILE A 1 87 ? -6.727 18.797 8.969 1 92.75 87 ILE A C 1
ATOM 689 O O . ILE A 1 87 ? -6.309 17.781 9.555 1 92.75 87 ILE A O 1
ATOM 693 N N . HIS A 1 88 ? -7.82 19.516 9.438 1 87.06 88 HIS A N 1
ATOM 694 C CA . HIS A 1 88 ? -8.578 19.062 10.602 1 87.06 88 HIS A CA 1
ATOM 695 C C . HIS A 1 88 ? -9.977 18.609 10.219 1 87.06 88 HIS A C 1
ATOM 697 O O . HIS A 1 88 ? -10.547 19.094 9.242 1 87.06 88 HIS A O 1
ATOM 703 N N . MET B 1 1 ? 10.938 -12.211 9.258 1 85.25 1 MET B N 1
ATOM 704 C CA . MET B 1 1 ? 10.812 -11.742 7.879 1 85.25 1 MET B CA 1
ATOM 705 C C . MET B 1 1 ? 9.602 -10.828 7.723 1 85.25 1 MET B C 1
ATOM 707 O O . MET B 1 1 ? 8.547 -11.086 8.297 1 85.25 1 MET B O 1
ATOM 711 N N . ASN B 1 2 ? 9.672 -9.648 6.996 1 92.06 2 ASN B N 1
ATOM 712 C CA . ASN B 1 2 ? 8.539 -8.766 6.762 1 92.06 2 ASN B CA 1
ATOM 713 C C . ASN B 1 2 ? 7.539 -9.391 5.789 1 92.06 2 ASN B C 1
ATOM 715 O O . ASN B 1 2 ? 7.93 -9.945 4.762 1 92.06 2 ASN B O 1
ATOM 719 N N . CYS B 1 3 ? 6.305 -9.391 6.254 1 96.88 3 CYS B N 1
ATOM 720 C CA . CYS B 1 3 ? 5.25 -9.859 5.363 1 96.88 3 CYS B CA 1
ATOM 721 C C . CYS B 1 3 ? 4.051 -8.922 5.391 1 96.88 3 CYS B C 1
ATOM 723 O O . CYS B 1 3 ? 3.732 -8.352 6.43 1 96.88 3 CYS B O 1
ATOM 725 N N . ILE B 1 4 ? 3.453 -8.844 4.18 1 97.25 4 ILE B N 1
ATOM 726 C CA . ILE B 1 4 ? 2.16 -8.172 4.133 1 97.25 4 ILE B CA 1
ATOM 727 C C . ILE B 1 4 ? 1.121 -9.094 3.5 1 97.25 4 ILE B C 1
ATOM 729 O O . ILE B 1 4 ? 1.439 -9.867 2.592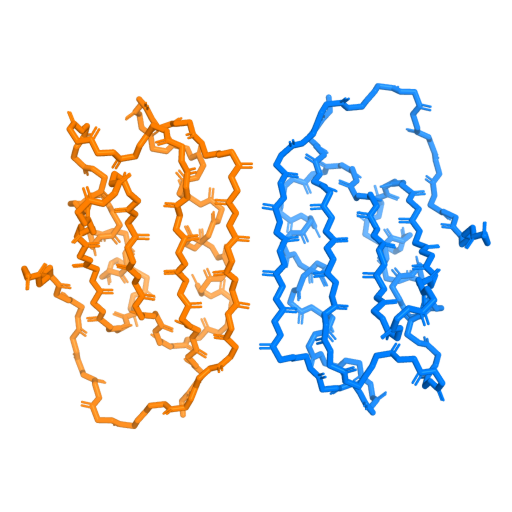 1 97.25 4 ILE B O 1
ATOM 733 N N . HIS B 1 5 ? -0.013 -9.039 4.082 1 98.12 5 HIS B N 1
ATOM 734 C CA . HIS B 1 5 ? -1.219 -9.594 3.475 1 98.12 5 HIS B CA 1
ATOM 735 C C . HIS B 1 5 ? -1.979 -8.523 2.695 1 98.12 5 HIS B C 1
ATOM 737 O O . HIS B 1 5 ? -2.25 -7.441 3.219 1 98.12 5 HIS B O 1
ATOM 743 N N . VAL B 1 6 ? -2.316 -8.859 1.397 1 98.75 6 VAL B N 1
ATOM 744 C CA . VAL B 1 6 ? -2.889 -7.832 0.539 1 98.75 6 VAL B CA 1
ATOM 745 C C . VAL B 1 6 ? -4.098 -8.391 -0.205 1 98.75 6 VAL B C 1
ATOM 747 O O . VAL B 1 6 ? -4.086 -9.539 -0.651 1 98.75 6 VAL B O 1
ATOM 750 N N . ILE B 1 7 ? -5.121 -7.539 -0.303 1 98.81 7 ILE B N 1
ATOM 751 C CA . ILE B 1 7 ? -6.227 -7.816 -1.212 1 98.81 7 ILE B CA 1
ATOM 752 C C . ILE B 1 7 ? -6.344 -6.695 -2.24 1 98.81 7 ILE B C 1
ATOM 754 O O . ILE B 1 7 ? -6.434 -5.52 -1.878 1 98.81 7 ILE B O 1
ATOM 758 N N . PHE B 1 8 ? -6.273 -7.086 -3.502 1 98.81 8 PHE B N 1
ATOM 759 C CA . PHE B 1 8 ? -6.477 -6.18 -4.625 1 98.81 8 PHE B CA 1
ATOM 760 C C . PHE B 1 8 ? -7.914 -6.242 -5.121 1 98.81 8 PHE B C 1
ATOM 762 O O . PHE B 1 8 ? -8.422 -7.32 -5.445 1 98.81 8 PHE B O 1
ATOM 769 N N . TYR B 1 9 ? -8.594 -5.117 -5.188 1 98.81 9 TYR B N 1
ATOM 770 C CA . TYR B 1 9 ? -9.945 -5.02 -5.715 1 98.81 9 TYR B CA 1
ATOM 771 C C . TYR B 1 9 ? -9.961 -4.277 -7.047 1 98.81 9 TYR B C 1
ATOM 773 O O . TYR B 1 9 ? -9.141 -3.385 -7.273 1 98.81 9 TYR B O 1
ATOM 781 N N . GLY B 1 10 ? -11.023 -4.512 -7.871 1 98.38 10 GLY B N 1
ATOM 782 C CA . GLY B 1 10 ? -11.164 -3.887 -9.18 1 98.38 10 GLY B CA 1
ATOM 783 C C . GLY B 1 10 ? -11.195 -4.887 -10.312 1 98.38 10 GLY B C 1
ATOM 784 O O . GLY B 1 10 ? -11.734 -5.988 -10.172 1 98.38 10 GLY B O 1
ATOM 785 N N . ASN B 1 11 ? -10.734 -4.516 -11.477 1 98.25 11 ASN B N 1
ATOM 786 C CA . ASN B 1 11 ? -10.555 -5.418 -12.609 1 98.25 11 ASN B CA 1
ATOM 787 C C . ASN B 1 11 ? -9.188 -6.105 -12.57 1 98.25 11 ASN B C 1
ATOM 789 O O . ASN B 1 11 ? -8.25 -5.656 -13.227 1 98.25 11 ASN B O 1
ATOM 793 N N . VAL B 1 12 ? -9.172 -7.238 -11.805 1 98.38 12 VAL B N 1
ATOM 794 C CA . VAL B 1 12 ? -7.879 -7.863 -11.523 1 98.38 12 VAL B CA 1
ATOM 795 C C . VAL B 1 12 ? -7.957 -9.359 -11.828 1 98.38 12 VAL B C 1
ATOM 797 O O . VAL B 1 12 ? -6.988 -10.094 -11.617 1 98.38 12 VAL B O 1
ATOM 800 N N . GLN B 1 13 ? -9.117 -9.836 -12.188 1 96.94 13 GLN B N 1
ATOM 801 C CA . GLN B 1 13 ? -9.242 -11.219 -12.641 1 96.94 13 GLN B CA 1
ATOM 802 C C . GLN B 1 13 ? -9.469 -11.297 -14.148 1 96.94 13 GLN B C 1
ATOM 804 O O . GLN B 1 13 ? -9.945 -10.336 -14.758 1 96.94 13 GLN B O 1
ATOM 809 N N . GLY B 1 14 ? -9.086 -12.508 -14.656 1 96.19 14 GLY B N 1
ATOM 810 C CA . GLY B 1 14 ? -9.312 -12.742 -16.078 1 96.19 14 GLY B CA 1
ATOM 811 C C . GLY B 1 14 ? -8.312 -12.047 -16.969 1 96.19 14 GLY B C 1
ATOM 812 O O . GLY B 1 14 ? -8.477 -12.008 -18.188 1 96.19 14 GLY B O 1
ATOM 813 N N . ILE B 1 15 ? -7.254 -11.523 -16.453 1 97.75 15 ILE B N 1
ATOM 814 C CA . ILE B 1 15 ? -6.289 -10.75 -17.219 1 97.75 15 ILE B CA 1
ATOM 815 C C . ILE B 1 15 ? -4.879 -11.273 -16.953 1 97.75 15 ILE B C 1
ATOM 817 O O . ILE B 1 15 ? -3.891 -10.609 -17.266 1 97.75 15 ILE B O 1
ATOM 821 N N . GLY B 1 16 ? -4.691 -12.383 -16.266 1 97.75 16 GLY B N 1
ATOM 822 C CA . GLY B 1 16 ? -3.375 -12.922 -15.961 1 97.75 16 GLY B CA 1
ATOM 823 C C . GLY B 1 16 ? -2.734 -12.266 -14.75 1 97.75 16 GLY B C 1
ATOM 824 O O . GLY B 1 16 ? -1.511 -12.289 -14.602 1 97.75 16 GLY B O 1
ATOM 825 N N . PHE B 1 17 ? -3.521 -11.672 -13.93 1 98.56 17 PHE B N 1
ATOM 826 C CA . PHE B 1 17 ? -3.027 -10.891 -12.805 1 98.56 17 PHE B CA 1
ATOM 827 C C . PHE B 1 17 ? -2.135 -11.742 -11.906 1 98.56 17 PHE B C 1
ATOM 829 O O . PHE B 1 17 ? -1.031 -11.32 -11.547 1 98.56 17 PHE B O 1
ATOM 836 N N . ARG B 1 18 ? -2.574 -12.922 -11.594 1 98.56 18 ARG B N 1
ATOM 837 C CA . ARG B 1 18 ? -1.813 -13.789 -10.695 1 98.56 18 ARG B CA 1
ATOM 838 C C . ARG B 1 18 ? -0.457 -14.141 -11.297 1 98.56 18 ARG B C 1
ATOM 840 O O . ARG B 1 18 ? 0.557 -14.148 -10.594 1 98.56 18 ARG B O 1
ATOM 847 N N . ALA B 1 19 ? -0.476 -14.414 -12.5 1 98.38 19 ALA B N 1
ATOM 848 C CA . ALA B 1 19 ? 0.768 -14.781 -13.18 1 98.38 19 ALA B CA 1
ATOM 849 C C . ALA B 1 19 ? 1.768 -13.625 -13.148 1 98.38 19 ALA B C 1
ATOM 851 O O . ALA B 1 19 ? 2.959 -13.836 -12.906 1 98.38 19 ALA B O 1
ATOM 852 N N . HIS B 1 20 ? 1.274 -12.453 -13.414 1 98.69 20 HIS B N 1
ATOM 853 C CA . HIS B 1 20 ? 2.121 -11.266 -13.367 1 98.69 20 HIS B CA 1
ATOM 854 C C . HIS B 1 20 ? 2.697 -11.047 -11.977 1 98.69 20 HIS B C 1
ATOM 856 O O . HIS B 1 20 ? 3.893 -10.789 -11.828 1 98.69 20 HIS B O 1
ATOM 862 N N . ILE B 1 21 ? 1.814 -11.125 -10.961 1 98.88 21 ILE B N 1
ATOM 863 C CA . ILE B 1 21 ? 2.248 -10.938 -9.578 1 98.88 21 ILE B CA 1
ATOM 864 C C . ILE B 1 21 ? 3.316 -11.969 -9.234 1 98.88 21 ILE B C 1
ATOM 866 O O . ILE B 1 21 ? 4.371 -11.625 -8.695 1 98.88 21 ILE B O 1
ATOM 870 N N . ARG B 1 22 ? 3.107 -13.203 -9.539 1 98.81 22 ARG B N 1
ATOM 871 C CA . ARG B 1 22 ? 4.062 -14.266 -9.227 1 98.81 22 ARG B CA 1
ATOM 872 C C . ARG B 1 22 ? 5.398 -14.023 -9.922 1 98.81 22 ARG B C 1
ATOM 874 O O . ARG B 1 22 ? 6.453 -14.094 -9.297 1 98.81 22 ARG B O 1
ATOM 881 N N . ALA B 1 23 ? 5.367 -13.812 -11.211 1 98.75 23 ALA B N 1
ATOM 882 C CA . ALA B 1 23 ? 6.59 -13.617 -11.977 1 98.75 23 ALA B CA 1
ATOM 883 C C . ALA B 1 23 ? 7.418 -12.469 -11.414 1 98.75 23 ALA B C 1
ATOM 885 O O . ALA B 1 23 ? 8.625 -12.602 -11.219 1 98.75 23 ALA B O 1
ATOM 886 N N . ARG B 1 24 ? 6.762 -11.352 -11.102 1 98.75 24 ARG B N 1
ATOM 887 C CA . ARG B 1 24 ? 7.469 -10.195 -10.562 1 98.75 24 ARG B CA 1
ATOM 888 C C . ARG B 1 24 ? 7.984 -10.469 -9.156 1 98.75 24 ARG B C 1
ATOM 890 O O . ARG B 1 24 ? 9.086 -10.055 -8.805 1 98.75 24 ARG B O 1
ATOM 897 N N . ALA B 1 25 ? 7.203 -11.125 -8.383 1 98.75 25 ALA B N 1
ATOM 898 C CA . ALA B 1 25 ? 7.625 -11.477 -7.027 1 98.75 25 ALA B CA 1
ATOM 899 C C . ALA B 1 25 ? 8.898 -12.312 -7.055 1 98.75 25 ALA B C 1
ATOM 901 O O . ALA B 1 25 ? 9.844 -12.047 -6.305 1 98.75 25 ALA B O 1
ATOM 902 N N . ILE B 1 26 ? 8.945 -13.258 -7.871 1 98.62 26 ILE B N 1
ATOM 903 C CA . ILE B 1 26 ? 10.102 -14.141 -8 1 98.62 26 ILE B CA 1
ATOM 904 C C . ILE B 1 26 ? 11.32 -13.328 -8.445 1 98.62 26 ILE B C 1
ATOM 906 O O 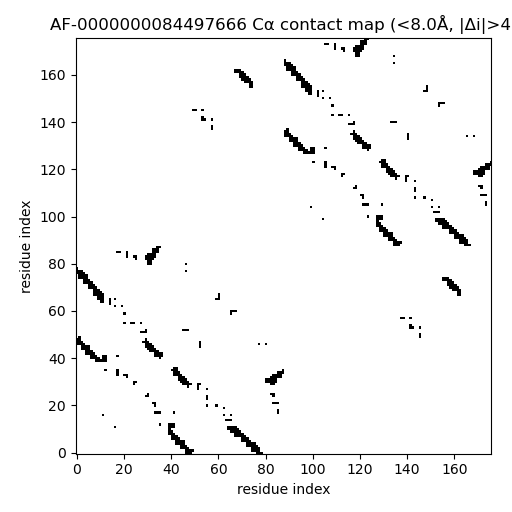. ILE B 1 26 ? 12.406 -13.461 -7.879 1 98.62 26 ILE B O 1
ATOM 910 N N . SER B 1 27 ? 11.094 -12.531 -9.43 1 98.69 27 SER B N 1
ATOM 911 C CA . SER B 1 27 ? 12.195 -11.727 -9.945 1 98.69 27 SER B CA 1
ATOM 912 C C . SER B 1 27 ? 12.758 -10.812 -8.867 1 98.69 27 SER B C 1
ATOM 914 O O . SER B 1 27 ? 13.93 -10.422 -8.93 1 98.69 27 SER B O 1
ATOM 916 N N . LEU B 1 28 ? 11.984 -10.438 -7.879 1 98.38 28 LEU B N 1
ATOM 917 C CA . LEU B 1 28 ? 12.383 -9.531 -6.805 1 98.38 28 LEU B CA 1
ATOM 918 C C . LEU B 1 28 ? 12.898 -10.312 -5.602 1 98.38 28 LEU B C 1
ATOM 920 O O . LEU B 1 28 ? 13.336 -9.719 -4.613 1 98.38 28 LEU B O 1
ATOM 924 N N . GLY B 1 29 ? 12.836 -11.648 -5.676 1 98.19 29 GLY B N 1
ATOM 925 C CA . GLY B 1 29 ? 13.273 -12.477 -4.562 1 98.19 29 GLY B CA 1
ATOM 926 C C . GLY B 1 29 ? 12.289 -12.5 -3.41 1 98.19 29 GLY B C 1
ATOM 927 O O . GLY B 1 29 ? 12.688 -12.633 -2.252 1 98.19 29 GLY B O 1
ATOM 928 N N . LEU B 1 30 ? 11.055 -12.32 -3.713 1 98.12 30 LEU B N 1
ATOM 929 C CA . LEU B 1 30 ? 10.008 -12.328 -2.701 1 98.12 30 LEU B CA 1
ATOM 930 C C . LEU B 1 30 ? 9.391 -13.711 -2.561 1 98.12 30 LEU B C 1
ATOM 932 O O . LEU B 1 30 ? 9.523 -14.547 -3.459 1 98.12 30 LEU B O 1
ATOM 936 N N . TYR B 1 31 ? 8.766 -13.852 -1.441 1 98.06 31 TYR B N 1
ATOM 937 C CA . TYR B 1 31 ? 8.109 -15.117 -1.11 1 98.06 31 TYR B CA 1
ATOM 938 C C . TYR B 1 31 ? 6.641 -14.891 -0.76 1 98.06 31 TYR B C 1
ATOM 940 O O . TYR B 1 31 ? 6.234 -13.773 -0.451 1 98.06 31 TYR B O 1
ATOM 948 N N . GLY B 1 32 ? 5.852 -16.016 -0.821 1 98.12 32 GLY B N 1
ATOM 949 C CA . GLY B 1 32 ? 4.441 -15.898 -0.502 1 98.12 32 GLY B CA 1
ATOM 950 C C . GLY B 1 32 ? 3.541 -16.609 -1.492 1 98.12 32 GLY B C 1
ATOM 951 O O . GLY B 1 32 ? 3.889 -17.688 -1.989 1 98.12 32 GLY B O 1
ATOM 952 N N . TRP B 1 33 ? 2.326 -16.078 -1.602 1 98.12 33 TRP B N 1
ATOM 953 C CA . TRP B 1 33 ? 1.372 -16.688 -2.518 1 98.12 33 TRP B CA 1
ATOM 954 C C . TRP B 1 33 ? 0.354 -15.672 -3.012 1 98.12 33 TRP B C 1
ATOM 956 O O . TRP B 1 33 ? 0.239 -14.578 -2.449 1 98.12 33 TRP B O 1
ATOM 966 N N . VAL B 1 34 ? -0.28 -16 -4.105 1 98.69 34 VAL B N 1
ATOM 967 C CA . VAL B 1 34 ? -1.361 -15.203 -4.668 1 98.69 34 VAL B CA 1
ATOM 968 C C . VAL B 1 34 ? -2.521 -16.109 -5.07 1 98.69 34 VAL B C 1
ATOM 970 O O . VAL B 1 34 ? -2.309 -17.234 -5.535 1 98.69 34 VAL B O 1
ATOM 973 N N . LYS B 1 35 ? -3.703 -15.648 -4.891 1 98.38 35 LYS B N 1
ATOM 974 C CA . LYS B 1 35 ? -4.871 -16.469 -5.215 1 98.38 35 LYS B CA 1
ATOM 975 C C . LYS B 1 35 ? -6.07 -15.586 -5.566 1 98.38 35 LYS B C 1
ATOM 977 O O . LYS B 1 35 ? -6.188 -14.461 -5.078 1 98.38 35 LYS B O 1
ATOM 982 N N . ASN B 1 36 ? -6.977 -16.109 -6.363 1 97.88 36 ASN B N 1
ATOM 983 C CA . ASN B 1 36 ? -8.25 -15.461 -6.66 1 97.88 36 ASN B CA 1
ATOM 984 C C . ASN B 1 36 ? -9.273 -15.711 -5.555 1 97.88 36 ASN B C 1
ATOM 986 O O . ASN B 1 36 ? -9.344 -16.797 -4.996 1 97.88 36 ASN B O 1
ATOM 990 N N . LEU B 1 37 ? -10.031 -14.734 -5.324 1 97.81 37 LEU B N 1
ATOM 991 C CA . LEU B 1 37 ? -11.188 -14.883 -4.453 1 97.81 37 LEU B CA 1
ATOM 992 C C . LEU B 1 37 ? -12.477 -14.969 -5.27 1 97.81 37 LEU B C 1
ATOM 994 O O . LEU B 1 37 ? -12.516 -14.508 -6.414 1 97.81 37 LEU B O 1
ATOM 998 N N . ASP B 1 38 ? -13.523 -15.484 -4.625 1 96.44 38 ASP B N 1
ATOM 999 C CA . ASP B 1 38 ? -14.781 -15.719 -5.328 1 96.44 38 ASP B CA 1
ATOM 1000 C C . ASP B 1 38 ? -15.477 -14.406 -5.684 1 96.44 38 ASP B C 1
ATOM 1002 O O . ASP B 1 38 ? -16.281 -14.359 -6.613 1 96.44 38 ASP B O 1
ATOM 1006 N N . ASP B 1 39 ? -15.109 -13.367 -5.055 1 97.19 39 ASP B N 1
ATOM 1007 C CA . ASP B 1 39 ? -15.797 -12.102 -5.262 1 97.19 39 ASP B CA 1
ATOM 1008 C C . ASP B 1 39 ? -15.133 -11.273 -6.359 1 97.19 39 ASP B C 1
ATOM 1010 O O . ASP B 1 39 ? -15.477 -10.109 -6.57 1 97.19 39 ASP B O 1
ATOM 1014 N N . GLY B 1 40 ? -14.148 -11.797 -6.969 1 97.38 40 GLY B N 1
ATOM 1015 C CA . GLY B 1 40 ? -13.484 -11.117 -8.07 1 97.38 40 GLY B CA 1
ATOM 1016 C C . GLY B 1 40 ? -12.195 -10.43 -7.664 1 97.38 40 GLY B C 1
ATOM 1017 O O . GLY B 1 40 ? -11.469 -9.898 -8.508 1 97.38 40 GLY B O 1
ATOM 1018 N N . SER B 1 41 ? -11.898 -10.422 -6.402 1 98.38 41 SER B N 1
ATOM 1019 C CA . SER B 1 41 ? -10.656 -9.828 -5.914 1 98.38 41 SER B CA 1
ATOM 1020 C C . SER B 1 41 ? -9.523 -10.844 -5.922 1 98.38 41 SER B C 1
ATOM 1022 O O . SER B 1 41 ? -9.734 -12.023 -6.23 1 98.38 41 SER B O 1
ATOM 1024 N N . VAL B 1 42 ? -8.305 -10.305 -5.727 1 98.75 42 VAL B N 1
ATOM 1025 C CA . VAL B 1 42 ? -7.121 -11.148 -5.656 1 98.75 42 VAL B CA 1
ATOM 1026 C C . VAL B 1 42 ? -6.426 -10.945 -4.312 1 98.75 42 VAL B C 1
ATOM 1028 O O . VAL B 1 42 ? -6.227 -9.812 -3.873 1 98.75 42 VAL B O 1
ATOM 1031 N N . GLU B 1 43 ? -6.133 -12.055 -3.707 1 98.75 43 GLU B N 1
ATOM 1032 C CA . GLU B 1 43 ? -5.504 -12.078 -2.391 1 98.75 43 GLU B CA 1
ATOM 1033 C C . GLU B 1 43 ? -4.051 -12.547 -2.482 1 98.75 43 GLU B C 1
ATOM 1035 O O . GLU B 1 43 ? -3.729 -13.43 -3.275 1 98.75 43 GLU B O 1
ATOM 1040 N N . SER B 1 44 ? -3.201 -11.961 -1.63 1 98.62 44 SER B N 1
ATOM 1041 C CA . SER B 1 44 ? -1.804 -12.383 -1.674 1 98.62 44 SER B CA 1
ATOM 1042 C C . SER B 1 44 ? -1.125 -12.188 -0.322 1 98.62 44 SER B C 1
ATOM 1044 O O . SER B 1 44 ? -1.424 -11.234 0.398 1 98.62 44 SER B O 1
ATOM 1046 N N . LEU B 1 45 ? -0.278 -13.125 0.044 1 98.31 45 LEU B N 1
ATOM 1047 C CA . LEU B 1 45 ? 0.762 -12.93 1.05 1 98.31 45 LEU B CA 1
ATOM 1048 C C . LEU B 1 45 ? 2.111 -12.664 0.392 1 98.31 45 LEU B C 1
ATOM 1050 O O . LEU B 1 45 ? 2.535 -13.406 -0.495 1 98.31 45 LEU B O 1
ATOM 1054 N N . ILE B 1 46 ? 2.73 -11.602 0.756 1 98.25 46 ILE B N 1
ATOM 1055 C CA . ILE B 1 46 ? 4.008 -11.203 0.173 1 98.25 46 ILE B CA 1
ATOM 1056 C C . ILE B 1 46 ? 5.047 -11.023 1.277 1 98.25 46 ILE B C 1
ATOM 1058 O O . ILE B 1 46 ? 4.844 -10.227 2.201 1 98.25 46 ILE B O 1
ATOM 1062 N N . CYS B 1 47 ? 6.172 -11.711 1.192 1 98.06 47 CYS B N 1
ATOM 1063 C CA . CYS B 1 47 ? 7.191 -11.711 2.236 1 98.06 47 CYS B CA 1
ATOM 1064 C C . CYS B 1 47 ? 8.57 -11.422 1.656 1 98.06 47 CYS B C 1
ATOM 1066 O O . CYS B 1 47 ? 8.906 -11.891 0.569 1 98.06 47 CYS B O 1
ATOM 1068 N N . GLY B 1 48 ? 9.398 -10.656 2.369 1 96.5 48 GLY B N 1
ATOM 1069 C CA . GLY B 1 48 ? 10.758 -10.344 1.955 1 96.5 48 GLY B CA 1
ATOM 1070 C C . GLY B 1 48 ? 11.18 -8.93 2.32 1 96.5 48 GLY B C 1
ATOM 1071 O O . GLY B 1 48 ? 10.719 -8.383 3.322 1 96.5 48 GLY B O 1
ATOM 1072 N N . ASP B 1 49 ? 12.109 -8.406 1.55 1 95.62 49 ASP B N 1
ATOM 1073 C CA . ASP B 1 49 ? 12.594 -7.047 1.764 1 95.62 49 ASP B CA 1
ATOM 1074 C C . ASP B 1 49 ? 11.484 -6.027 1.527 1 95.62 49 ASP B C 1
ATO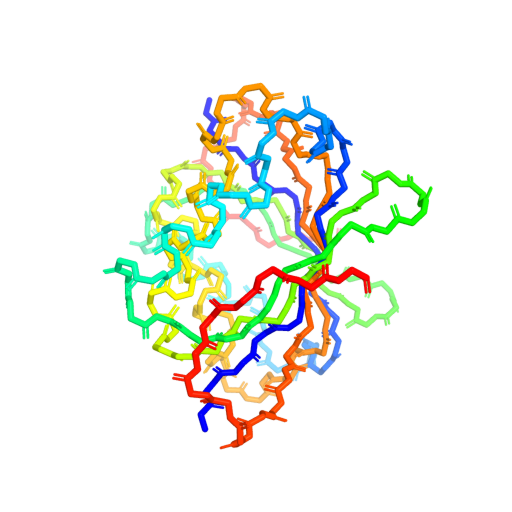M 1076 O O . ASP B 1 49 ? 10.773 -6.09 0.518 1 95.62 49 ASP B O 1
ATOM 1080 N N . GLU B 1 50 ? 11.367 -5.082 2.471 1 95.62 50 GLU B N 1
ATOM 1081 C CA . GLU B 1 50 ? 10.289 -4.094 2.406 1 95.62 50 GLU B CA 1
ATOM 1082 C C . GLU B 1 50 ? 10.367 -3.281 1.116 1 95.62 50 GLU B C 1
ATOM 1084 O O . GLU B 1 50 ? 9.336 -2.969 0.515 1 95.62 50 GLU B O 1
ATOM 1089 N N . ASP B 1 51 ? 11.57 -2.918 0.717 1 96.31 51 ASP B N 1
ATOM 1090 C CA . ASP B 1 51 ? 11.727 -2.154 -0.517 1 96.31 51 ASP B CA 1
ATOM 1091 C C . ASP B 1 51 ? 11.203 -2.936 -1.719 1 96.31 51 ASP B C 1
ATOM 1093 O O . ASP B 1 51 ? 10.602 -2.357 -2.627 1 96.31 51 ASP B O 1
ATOM 1097 N N . LYS B 1 52 ? 11.484 -4.188 -1.709 1 97.81 52 LYS B N 1
ATOM 1098 C CA . LYS B 1 52 ? 11.047 -5.047 -2.809 1 97.81 52 LYS B CA 1
ATOM 1099 C C . LYS B 1 52 ? 9.539 -5.266 -2.773 1 97.81 52 LYS B C 1
ATOM 1101 O O . LYS B 1 52 ? 8.898 -5.383 -3.82 1 97.81 52 LYS B O 1
ATOM 1106 N N . ILE B 1 53 ? 9 -5.332 -1.563 1 97.94 53 ILE B N 1
ATOM 1107 C CA . ILE B 1 53 ? 7.555 -5.418 -1.421 1 97.94 53 ILE B CA 1
ATOM 1108 C C . ILE B 1 53 ? 6.902 -4.176 -2.031 1 97.94 53 ILE B C 1
ATOM 1110 O O . ILE B 1 53 ? 5.949 -4.285 -2.807 1 97.94 53 ILE B O 1
ATOM 1114 N N . ARG B 1 54 ? 7.43 -3.041 -1.76 1 97.25 54 ARG B N 1
ATOM 1115 C CA . ARG B 1 54 ? 6.875 -1.799 -2.287 1 97.25 54 ARG B CA 1
ATOM 1116 C C . ARG B 1 54 ? 7.02 -1.736 -3.805 1 97.25 54 ARG B C 1
ATOM 1118 O O . ARG B 1 54 ? 6.145 -1.204 -4.496 1 97.25 54 ARG B O 1
ATOM 1125 N N . GLU B 1 55 ? 8.055 -2.232 -4.266 1 97.62 55 GLU B N 1
ATOM 1126 C CA . GLU B 1 55 ? 8.234 -2.303 -5.715 1 97.62 55 GLU B CA 1
ATOM 1127 C C . GLU B 1 55 ? 7.148 -3.158 -6.363 1 97.62 55 GLU B C 1
ATOM 1129 O O . GLU B 1 55 ? 6.629 -2.809 -7.426 1 97.62 55 GLU B O 1
ATOM 1134 N N . LEU B 1 56 ? 6.82 -4.254 -5.77 1 98.62 56 LEU B N 1
ATOM 1135 C CA . LEU B 1 56 ? 5.777 -5.121 -6.301 1 98.62 56 LEU B CA 1
ATOM 1136 C C . LEU B 1 56 ? 4.422 -4.418 -6.277 1 98.62 56 LEU B C 1
ATOM 1138 O O . LEU B 1 56 ? 3.641 -4.535 -7.223 1 98.62 56 LEU B O 1
ATOM 1142 N N . MET B 1 57 ? 4.176 -3.705 -5.207 1 98.12 57 MET B N 1
ATOM 1143 C CA . MET B 1 57 ? 2.916 -2.979 -5.086 1 98.12 57 MET B CA 1
ATOM 1144 C C . MET B 1 57 ? 2.785 -1.93 -6.188 1 98.12 57 MET B C 1
ATOM 1146 O O . MET B 1 57 ? 1.701 -1.741 -6.742 1 98.12 57 MET B O 1
ATOM 1150 N N . LYS B 1 58 ? 3.824 -1.283 -6.5 1 96.56 58 LYS B N 1
ATOM 1151 C CA . LYS B 1 58 ? 3.867 -0.331 -7.605 1 96.56 58 LYS B CA 1
ATOM 1152 C C . LYS B 1 58 ? 3.611 -1.025 -8.945 1 96.56 58 LYS B C 1
ATOM 1154 O O . LYS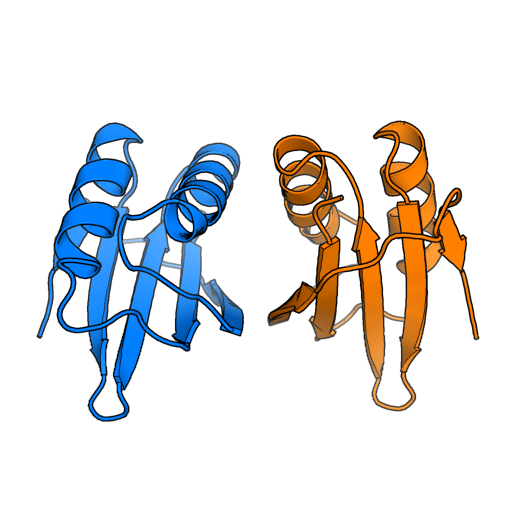 B 1 58 ? 2.828 -0.54 -9.758 1 96.56 58 LYS B O 1
ATOM 1159 N N . TYR B 1 59 ? 4.203 -2.096 -9.102 1 97.81 59 TYR B N 1
ATOM 1160 C CA . TYR B 1 59 ? 4.117 -2.852 -10.344 1 97.81 59 TYR B CA 1
ATOM 1161 C C . TYR B 1 59 ? 2.689 -3.318 -10.602 1 97.81 59 TYR B C 1
ATOM 1163 O O . TYR B 1 59 ? 2.244 -3.373 -11.75 1 97.81 59 TYR B O 1
ATOM 1171 N N . ALA B 1 60 ? 1.996 -3.68 -9.555 1 98.25 60 ALA B N 1
ATOM 1172 C CA . ALA B 1 60 ? 0.633 -4.188 -9.688 1 98.25 60 ALA B CA 1
ATOM 1173 C C . ALA B 1 60 ? -0.241 -3.219 -10.477 1 98.25 60 ALA B C 1
ATOM 1175 O O . ALA B 1 60 ? -1.095 -3.641 -11.266 1 98.25 60 ALA B O 1
ATOM 1176 N N . HIS B 1 61 ? -0.012 -1.954 -10.336 1 95.75 61 HIS B N 1
ATOM 1177 C CA . HIS B 1 61 ? -0.816 -0.931 -10.992 1 95.75 61 HIS B CA 1
ATOM 1178 C C . HIS B 1 61 ? -0.459 -0.817 -12.469 1 95.75 61 HIS B C 1
ATOM 1180 O O . HIS B 1 61 ? -1.173 -0.167 -13.242 1 95.75 61 HIS B O 1
ATOM 1186 N N . LYS B 1 62 ? 0.532 -1.477 -12.867 1 96.38 62 LYS B N 1
ATOM 1187 C CA . LYS B 1 62 ? 1.02 -1.355 -14.234 1 96.38 62 LYS B CA 1
ATOM 1188 C C . LYS B 1 62 ? 0.682 -2.6 -15.047 1 96.38 62 LYS B C 1
ATOM 1190 O O . LYS B 1 62 ? 0.964 -2.658 -16.25 1 96.38 62 LYS B O 1
ATOM 1195 N N . ILE B 1 63 ? 0.201 -3.598 -14.445 1 98.06 63 ILE B N 1
ATOM 1196 C CA . ILE B 1 63 ? -0.151 -4.84 -15.117 1 98.06 63 ILE B CA 1
ATOM 1197 C C . ILE B 1 63 ? -1.181 -4.562 -16.219 1 98.06 63 ILE B C 1
ATOM 1199 O O . ILE B 1 63 ? -2.205 -3.924 -15.961 1 98.06 63 ILE B O 1
ATOM 1203 N N . PRO B 1 64 ? -0.919 -5.062 -17.406 1 98.12 64 PRO B N 1
ATOM 1204 C CA . PRO B 1 64 ? -1.848 -4.801 -18.516 1 98.12 64 PRO B CA 1
ATOM 1205 C C . PRO B 1 64 ? -3.264 -5.293 -18.219 1 98.12 64 PRO B C 1
ATOM 1207 O O . PRO B 1 64 ? -3.449 -6.438 -17.812 1 98.12 64 PRO B O 1
ATOM 1210 N N . GLY B 1 65 ? -4.207 -4.395 -18.391 1 97.75 65 GLY B N 1
ATOM 1211 C CA . GLY B 1 65 ? -5.605 -4.754 -18.219 1 97.75 65 GLY B CA 1
ATOM 1212 C C . GLY B 1 65 ? -6.094 -4.57 -16.797 1 97.75 65 GLY B C 1
ATOM 1213 O O . GLY B 1 65 ? -7.301 -4.566 -16.547 1 97.75 65 GLY B O 1
ATOM 1214 N N . ALA B 1 66 ? -5.133 -4.367 -15.891 1 98.12 66 ALA B N 1
ATOM 1215 C CA . ALA B 1 66 ? -5.52 -4.254 -14.484 1 98.12 66 ALA B CA 1
ATOM 1216 C C . ALA B 1 66 ? -6.074 -2.867 -14.172 1 98.12 66 ALA B C 1
ATOM 1218 O O . ALA B 1 66 ? -5.539 -1.859 -14.641 1 98.12 66 ALA B O 1
ATOM 1219 N N . VAL B 1 67 ? -7.16 -2.746 -13.508 1 97.94 67 VAL B N 1
ATOM 1220 C CA . VAL B 1 67 ? -7.688 -1.551 -12.859 1 97.94 67 VAL B CA 1
ATOM 1221 C C . VAL B 1 67 ? -7.918 -1.829 -11.375 1 97.94 67 VAL B C 1
ATOM 1223 O O . VAL B 1 67 ? -8.852 -2.553 -11.008 1 97.94 67 VAL B O 1
ATOM 1226 N N . ILE B 1 68 ? -7.074 -1.264 -10.562 1 98 68 ILE B N 1
ATOM 1227 C CA . ILE B 1 68 ? -7.195 -1.465 -9.125 1 98 68 ILE B CA 1
ATOM 1228 C C . ILE B 1 68 ? -7.938 -0.288 -8.5 1 98 68 ILE B C 1
ATOM 1230 O O . ILE B 1 68 ? -7.457 0.847 -8.531 1 98 68 ILE B O 1
ATOM 1234 N N . ASP B 1 69 ? -9.039 -0.619 -7.91 1 97.5 69 ASP B N 1
ATOM 1235 C CA . ASP B 1 69 ? -9.844 0.459 -7.34 1 97.5 69 ASP B CA 1
ATOM 1236 C C . ASP B 1 69 ? -9.602 0.582 -5.836 1 97.5 69 ASP B C 1
ATOM 1238 O O . ASP B 1 69 ? -9.898 1.621 -5.238 1 97.5 69 ASP B O 1
ATOM 1242 N N . ARG B 1 70 ? -9.102 -0.498 -5.254 1 98.62 70 ARG B N 1
ATOM 1243 C CA . ARG B 1 70 ? -8.852 -0.498 -3.816 1 98.62 70 ARG B CA 1
ATOM 1244 C C . ARG B 1 70 ? -7.84 -1.572 -3.436 1 98.62 70 ARG B C 1
ATOM 1246 O O . ARG B 1 70 ? -7.852 -2.672 -3.994 1 98.62 70 ARG B O 1
ATOM 1253 N N . ILE B 1 71 ? -6.941 -1.215 -2.49 1 98.81 71 ILE B N 1
ATOM 1254 C CA . ILE B 1 71 ? -6.035 -2.18 -1.882 1 98.81 71 ILE B CA 1
ATOM 1255 C C . ILE B 1 71 ? -6.207 -2.166 -0.365 1 98.81 71 ILE B C 1
ATOM 1257 O O . ILE B 1 71 ? -6.285 -1.098 0.247 1 98.81 71 ILE B O 1
ATOM 1261 N N . VAL B 1 72 ? -6.32 -3.328 0.213 1 98.81 72 VAL B N 1
ATOM 1262 C CA . VAL B 1 72 ? -6.277 -3.48 1.663 1 98.81 72 VAL B CA 1
ATOM 1263 C C . VAL B 1 72 ? -5.008 -4.223 2.068 1 98.81 72 VAL B C 1
ATOM 1265 O O . VAL B 1 72 ? -4.773 -5.352 1.631 1 98.81 72 VAL B O 1
ATOM 1268 N N . GLU B 1 73 ? -4.215 -3.613 2.826 1 98.69 73 GLU B N 1
ATOM 1269 C CA . GLU B 1 73 ? -2.922 -4.141 3.246 1 98.69 73 GLU B CA 1
ATOM 1270 C C . GLU B 1 73 ? -2.863 -4.32 4.762 1 98.69 73 GLU B C 1
ATOM 1272 O O . GLU B 1 73 ? -3.203 -3.404 5.512 1 98.69 73 GLU B O 1
ATOM 1277 N N . THR B 1 74 ? -2.459 -5.453 5.223 1 98.12 74 THR B N 1
ATOM 1278 C CA . THR B 1 74 ? -2.264 -5.727 6.645 1 98.12 74 THR B CA 1
ATOM 1279 C C . THR B 1 74 ? -0.901 -6.367 6.891 1 98.12 74 THR B C 1
ATOM 1281 O O . THR B 1 74 ? -0.504 -7.289 6.176 1 98.12 74 THR B O 1
ATOM 1284 N N . PRO B 1 75 ? -0.163 -5.809 7.914 1 95.88 75 PRO B N 1
ATOM 1285 C CA . PRO B 1 75 ? 1.086 -6.488 8.266 1 95.88 75 PRO B CA 1
ATOM 1286 C C . PRO B 1 75 ? 0.86 -7.902 8.797 1 95.88 75 PRO B C 1
ATOM 1288 O O . PRO B 1 75 ? -0.111 -8.141 9.523 1 95.88 75 PRO B O 1
ATOM 1291 N N . GLU B 1 76 ? 1.738 -8.75 8.375 1 92.56 76 GLU B N 1
ATOM 1292 C CA . GLU B 1 76 ? 1.711 -10.133 8.844 1 92.56 76 GLU B CA 1
ATOM 1293 C C . GLU B 1 76 ? 3.119 -10.641 9.141 1 92.56 76 GLU B C 1
ATOM 1295 O O . GLU B 1 76 ? 4.105 -10.055 8.688 1 92.56 76 GLU B O 1
ATOM 1300 N N . LYS B 1 77 ? 3.234 -11.555 10.055 1 86.12 77 LYS B N 1
ATOM 1301 C CA . LYS B 1 77 ? 4.492 -12.242 10.32 1 86.12 77 LYS B CA 1
ATOM 1302 C C . LYS B 1 77 ? 4.418 -13.711 9.906 1 86.12 77 LYS B C 1
ATOM 1304 O O . LYS B 1 77 ? 3.516 -14.438 10.328 1 86.12 77 LYS B O 1
ATOM 1309 N N . TYR B 1 78 ? 5.293 -13.953 8.945 1 85 78 TYR B N 1
ATOM 1310 C CA . TYR B 1 78 ? 5.371 -15.328 8.484 1 85 78 TYR B CA 1
ATOM 1311 C C . TYR B 1 78 ? 6.816 -15.805 8.422 1 85 78 TYR B C 1
ATOM 1313 O O . TYR B 1 78 ? 7.699 -15.062 7.984 1 85 78 TYR B O 1
ATOM 1321 N N . ASP B 1 79 ? 7.133 -17 8.914 1 81.88 79 ASP B N 1
ATOM 1322 C CA . ASP B 1 79 ? 8.523 -17.438 8.93 1 81.88 79 ASP B CA 1
ATOM 1323 C C . ASP B 1 79 ? 8.703 -18.703 8.086 1 81.88 79 ASP B C 1
ATOM 1325 O O . ASP B 1 79 ? 9.828 -19.047 7.73 1 81.88 79 ASP B O 1
ATOM 1329 N N . ASN B 1 80 ? 7.809 -19.312 7.648 1 85.62 80 ASN B N 1
ATOM 1330 C CA . ASN B 1 80 ? 8.023 -20.594 6.98 1 85.62 80 ASN B CA 1
ATOM 1331 C C . ASN B 1 80 ? 7.551 -20.547 5.527 1 85.62 80 ASN B C 1
ATOM 1333 O O . ASN B 1 80 ? 6.855 -21.453 5.07 1 85.62 80 ASN B O 1
ATOM 1337 N N . ILE B 1 81 ? 8.078 -19.578 4.859 1 87 81 ILE B N 1
ATOM 1338 C CA . ILE B 1 81 ? 7.746 -19.438 3.447 1 87 81 ILE B CA 1
ATOM 1339 C C . ILE B 1 81 ? 9.023 -19.234 2.633 1 87 81 ILE B C 1
ATOM 1341 O O . ILE B 1 81 ? 9.844 -18.375 2.973 1 87 81 ILE B O 1
ATOM 1345 N N . ASN B 1 82 ? 9.195 -20.078 1.595 1 91.81 82 ASN B N 1
ATOM 1346 C CA . ASN B 1 82 ? 10.469 -20 0.886 1 91.81 82 ASN B CA 1
ATOM 1347 C C . ASN B 1 82 ? 10.266 -19.953 -0.625 1 91.81 82 ASN B C 1
ATOM 1349 O O . ASN B 1 82 ? 11.227 -20.094 -1.389 1 91.81 82 ASN B O 1
ATOM 1353 N N . GLU B 1 83 ? 9.109 -19.797 -1.033 1 95.44 83 GLU B N 1
ATOM 1354 C CA . GLU B 1 83 ? 8.789 -19.625 -2.447 1 95.44 83 GLU B CA 1
ATOM 1355 C C . GLU B 1 83 ? 7.586 -18.703 -2.635 1 95.44 83 GLU B C 1
ATOM 1357 O O . GLU B 1 83 ? 6.941 -18.312 -1.661 1 95.44 83 GLU B O 1
ATOM 1362 N N . PHE B 1 84 ? 7.371 -18.328 -3.924 1 97.69 84 PHE B N 1
ATOM 1363 C CA . PHE B 1 84 ? 6.148 -17.625 -4.285 1 97.69 84 PHE B CA 1
ATOM 1364 C C . PHE B 1 84 ? 5.285 -18.484 -5.211 1 97.69 84 PHE B C 1
ATOM 1366 O O . PHE B 1 84 ? 5.711 -18.828 -6.312 1 97.69 84 PHE B O 1
ATOM 1373 N N . SER B 1 85 ? 4.047 -18.703 -4.758 1 96.94 85 SER B N 1
ATOM 1374 C CA . SER B 1 85 ? 3.229 -19.625 -5.527 1 96.94 85 SER B CA 1
ATOM 1375 C C . SER B 1 85 ? 1.843 -19.062 -5.801 1 96.94 85 SER B C 1
ATOM 1377 O O . SER B 1 85 ? 1.377 -18.172 -5.074 1 96.94 85 SER B O 1
ATOM 1379 N N . ILE B 1 86 ? 1.259 -19.516 -6.926 1 96.06 86 ILE B N 1
ATOM 1380 C CA . ILE B 1 86 ? -0.168 -19.312 -7.148 1 96.06 86 ILE B CA 1
ATOM 1381 C C . ILE B 1 86 ? -0.963 -20.438 -6.488 1 96.06 86 ILE B C 1
ATOM 1383 O O . ILE B 1 86 ? -0.712 -21.609 -6.742 1 96.06 86 ILE B O 1
ATOM 1387 N N . ILE B 1 87 ? -1.853 -19.984 -5.629 1 93 87 ILE B N 1
ATOM 1388 C CA . ILE B 1 87 ? -2.66 -21.016 -4.977 1 93 87 ILE B CA 1
ATOM 1389 C C . ILE B 1 87 ? -4.133 -20.812 -5.328 1 93 87 ILE B C 1
ATOM 1391 O O . ILE B 1 87 ? -4.504 -19.797 -5.922 1 93 87 ILE B O 1
ATOM 1395 N N . HIS B 1 88 ? -4.984 -21.891 -5.125 1 87.06 88 HIS B N 1
ATOM 1396 C CA . HIS B 1 88 ? -6.375 -21.859 -5.562 1 87.06 88 HIS B CA 1
ATOM 1397 C C . HIS B 1 88 ? -7.324 -21.828 -4.371 1 87.06 88 HIS B C 1
ATOM 1399 O O . HIS B 1 88 ? -7.012 -22.359 -3.305 1 87.06 88 HIS B O 1
#

Solvent-accessible surface area (backbone atoms only — not comparable to full-atom values): 9414 Å² total; per-residue (Å²): 102,52,25,37,37,38,37,45,31,54,46,50,60,95,56,57,43,61,59,53,52,44,55,53,33,51,76,63,66,31,20,35,34,32,30,72,44,97,85,44,32,36,38,32,40,45,31,39,57,67,69,50,51,45,50,52,60,57,47,56,72,64,40,72,81,44,42,67,57,34,35,43,39,26,70,42,83,58,84,86,64,89,45,57,42,82,50,128,100,52,25,36,36,38,38,46,31,54,47,51,60,96,56,56,44,62,59,53,53,45,55,52,34,51,76,63,65,31,20,35,36,32,30,71,43,95,85,42,30,37,38,31,40,46,30,40,58,67,69,52,51,47,50,51,61,57,47,57,72,63,40,73,82,44,44,67,58,35,35,42,38,26,69,42,83,57,81,89,65,88,46,57,42,82,50,128